Protein AF-A0A5D3BTT2-F1 (afdb_monomer_lite)

Organism: Cucumis melo var. makuwa (NCBI:txid1194695)

Radius of gyration: 34.38 Å; chains: 1; bounding box: 98×49×69 Å

Foldseek 3Di:
DDDDDDDDDDDDDPPDDDDDDDDDDDDDDDDPDPVVVVVVVVVVVVVVVVVVVVVVVVVVVVVVVVVVVVVVVVVVVVVVVVVVPDDPPDDDDDDDDDDDDDDPPPVPPDDQPDDCVLVVDDDDVPQDQDDAQADAPDDDVVVSVVVLCVRCVVRPDDDSVSVSSVVVSYDHNSRD

Sequence (176 aa):
MKSPKAGIVIKENPLYDNSDSASSKSKKETHPDVMSVKMADITIEAAMVEMKRKINFLMKAVEERDHEITALREKMRTRETAESSQTPIVKATDKGKNVYEGPPQTTFMYSKPYTKRIDNLRMPLGYQPPKFQQFNGKGNPKQHIAHFVETCENAGSRGDQLVRQFIRSLKGNAFK

pLDDT: mean 71.82, std 19.8, range [36.22, 97.88]

Secondary structure (DSSP, 8-state):
---------------------------------HHHHHHHHHHHHHHHHHHHHHHHHHHHHHHHHHHHHHHHHHHHHHHHHHHTT---------------------S-S---SS-HHHHTPPPPTT-----PPPB-S-S-HHHHHHHHHHHHHTTT--HHHHHHHHHHTB-GGGG-

Structure (mmCIF, N/CA/C/O backbone):
data_AF-A0A5D3BTT2-F1
#
_entry.id   AF-A0A5D3BTT2-F1
#
loop_
_atom_site.group_PDB
_atom_site.id
_atom_site.type_symbol
_atom_site.label_atom_id
_atom_site.label_alt_id
_atom_site.label_comp_id
_atom_site.label_asym_id
_atom_site.label_entity_id
_atom_site.label_seq_id
_atom_site.pdbx_PDB_ins_code
_atom_site.Cartn_x
_atom_site.Cartn_y
_atom_site.Cartn_z
_atom_site.occupancy
_atom_site.B_iso_or_equiv
_atom_site.auth_seq_id
_atom_site.auth_comp_id
_atom_site.auth_asym_id
_atom_site.auth_atom_id
_atom_site.pdbx_PDB_model_num
ATOM 1 N N . MET A 1 1 ? 42.469 -13.500 21.591 1.00 46.28 1 MET A N 1
ATOM 2 C CA . MET A 1 1 ? 42.317 -14.273 20.337 1.00 46.28 1 MET A CA 1
ATOM 3 C C . MET A 1 1 ? 41.498 -13.443 19.362 1.00 46.28 1 MET A C 1
ATOM 5 O O . MET A 1 1 ? 40.449 -12.951 19.752 1.00 46.28 1 MET A O 1
ATOM 9 N N . LYS A 1 2 ? 42.024 -13.182 18.161 1.00 44.12 2 LYS A N 1
ATOM 10 C CA . LYS A 1 2 ? 41.442 -12.269 17.164 1.00 44.12 2 LYS A CA 1
ATOM 11 C C . LYS A 1 2 ? 40.889 -13.127 16.024 1.00 44.12 2 LYS A C 1
ATOM 13 O O . LYS A 1 2 ? 41.641 -13.906 15.449 1.00 44.12 2 LYS A O 1
ATOM 18 N N . SER A 1 3 ? 39.591 -13.038 15.755 1.00 51.47 3 SER A N 1
ATOM 19 C CA . SER A 1 3 ? 38.919 -13.844 14.727 1.00 51.47 3 SER A CA 1
ATOM 20 C C . SER A 1 3 ? 39.428 -13.490 13.321 1.00 51.47 3 SER A C 1
ATOM 22 O O . SER A 1 3 ? 39.643 -12.302 13.054 1.00 51.47 3 SER A O 1
ATOM 24 N N . PRO A 1 4 ? 39.605 -14.458 12.402 1.00 51.25 4 PRO A N 1
ATOM 25 C CA . PRO A 1 4 ? 39.994 -14.148 11.035 1.00 51.25 4 PRO A CA 1
ATOM 26 C C . PRO A 1 4 ? 38.777 -13.624 10.260 1.00 51.25 4 PRO A C 1
ATOM 28 O O . PRO A 1 4 ? 37.703 -14.224 10.262 1.00 51.25 4 PRO A O 1
ATOM 31 N N . LYS A 1 5 ? 38.942 -12.471 9.607 1.00 56.47 5 LYS A N 1
ATOM 32 C CA . LYS A 1 5 ? 37.960 -11.909 8.672 1.00 56.47 5 LYS A CA 1
ATOM 33 C C . LYS A 1 5 ? 37.900 -12.809 7.437 1.00 56.47 5 LYS A C 1
ATOM 35 O O . LYS A 1 5 ? 38.870 -12.885 6.690 1.00 56.47 5 LYS A O 1
ATOM 40 N N . ALA A 1 6 ? 36.766 -13.472 7.232 1.00 56.56 6 ALA A N 1
ATOM 41 C CA . ALA A 1 6 ? 36.476 -14.204 6.007 1.00 56.56 6 ALA A CA 1
ATOM 42 C C . ALA A 1 6 ? 36.280 -13.201 4.858 1.00 56.56 6 ALA A C 1
ATOM 44 O O . ALA A 1 6 ? 35.265 -12.509 4.789 1.00 56.56 6 ALA A O 1
ATOM 45 N N . GLY A 1 7 ? 37.289 -13.080 3.995 1.00 54.38 7 GLY A N 1
ATOM 46 C CA . GLY A 1 7 ? 37.162 -12.402 2.709 1.00 54.38 7 GLY A CA 1
ATOM 47 C C . GLY A 1 7 ? 36.376 -13.285 1.744 1.00 54.38 7 GLY A C 1
ATOM 48 O O . GLY A 1 7 ? 36.631 -14.484 1.650 1.00 54.38 7 GLY A O 1
ATOM 49 N N . ILE A 1 8 ? 35.405 -12.702 1.048 1.00 56.81 8 ILE A N 1
ATOM 50 C CA . ILE A 1 8 ? 34.646 -13.390 0.003 1.00 56.81 8 ILE A CA 1
ATOM 51 C C . ILE A 1 8 ? 35.568 -13.534 -1.213 1.00 56.81 8 ILE A C 1
ATOM 53 O O . ILE A 1 8 ? 35.965 -12.536 -1.809 1.00 56.81 8 ILE A O 1
ATOM 57 N N . VAL A 1 9 ? 35.923 -14.772 -1.556 1.00 57.31 9 VAL A N 1
ATOM 58 C CA . VAL A 1 9 ? 36.687 -15.107 -2.764 1.00 57.31 9 VAL A CA 1
ATOM 59 C C . VAL A 1 9 ? 35.688 -15.433 -3.867 1.00 57.31 9 VAL A C 1
ATOM 61 O O . VAL A 1 9 ? 34.969 -16.429 -3.785 1.00 57.31 9 VAL A O 1
ATOM 64 N N . ILE A 1 10 ? 35.619 -14.582 -4.888 1.00 52.50 10 ILE A N 1
ATOM 65 C CA . ILE A 1 10 ? 34.824 -14.852 -6.085 1.00 52.50 10 ILE A CA 1
ATOM 66 C C . ILE A 1 10 ? 35.649 -15.793 -6.965 1.00 52.50 10 ILE A C 1
ATOM 68 O O . ILE A 1 10 ? 36.719 -15.433 -7.449 1.00 52.50 10 ILE A O 1
ATOM 72 N N . LYS A 1 11 ? 35.171 -17.031 -7.106 1.00 56.62 11 LYS A N 1
ATOM 73 C CA . LYS A 1 11 ? 35.751 -18.058 -7.972 1.00 56.62 11 LYS A CA 1
ATOM 74 C C . LYS A 1 11 ? 35.258 -17.820 -9.398 1.00 56.62 11 LYS A C 1
ATOM 76 O O . LYS A 1 11 ? 34.073 -18.006 -9.667 1.00 56.62 11 LYS A O 1
ATOM 81 N N . GLU A 1 12 ? 36.148 -17.408 -10.293 1.00 51.72 12 GLU A N 1
ATOM 82 C CA . GLU A 1 12 ? 35.845 -17.337 -11.723 1.00 51.72 12 GLU A CA 1
ATOM 83 C C . GLU A 1 12 ? 35.718 -18.756 -12.298 1.00 51.72 12 GLU A C 1
ATOM 85 O O . GLU A 1 12 ? 36.559 -19.628 -12.059 1.00 51.72 12 GLU A O 1
ATOM 90 N N . ASN A 1 13 ? 34.626 -19.007 -13.021 1.00 44.22 13 ASN A N 1
ATOM 91 C CA . ASN A 1 13 ? 34.451 -20.233 -13.793 1.00 44.22 13 ASN A CA 1
ATOM 92 C C . ASN A 1 13 ? 35.351 -20.164 -15.0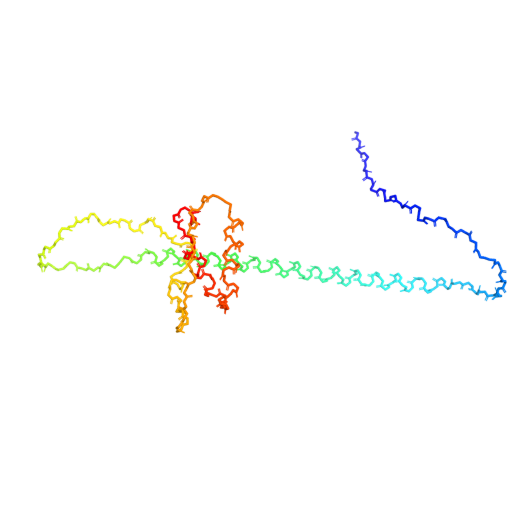36 1.00 44.22 13 ASN A C 1
ATOM 94 O O . ASN A 1 13 ? 35.280 -19.163 -15.750 1.00 44.22 13 ASN A O 1
ATOM 98 N N . PRO A 1 14 ? 36.131 -21.210 -15.365 1.00 56.00 14 PRO A N 1
ATOM 99 C CA . PRO A 1 14 ? 36.826 -21.256 -16.639 1.00 56.00 14 PRO A CA 1
ATOM 100 C C . PRO A 1 14 ? 35.790 -21.538 -17.730 1.00 56.00 14 PRO A C 1
ATOM 102 O O . PRO A 1 14 ? 35.260 -22.645 -17.854 1.00 56.00 14 PRO A O 1
ATOM 105 N N . LEU A 1 15 ? 35.441 -20.493 -18.473 1.00 52.09 15 LEU A N 1
ATOM 106 C CA . LEU A 1 15 ? 34.549 -20.569 -19.617 1.00 52.09 15 LEU A CA 1
ATOM 107 C C . LEU A 1 15 ? 35.328 -21.171 -20.796 1.00 52.09 15 LEU A C 1
ATOM 109 O O . LEU A 1 15 ? 36.146 -20.496 -21.402 1.00 52.09 15 LEU A O 1
ATOM 113 N N . TYR A 1 16 ? 35.074 -22.457 -21.037 1.00 46.75 16 TYR A N 1
ATOM 114 C CA . TYR A 1 16 ? 35.211 -23.202 -22.295 1.00 46.75 16 TYR A CA 1
ATOM 115 C C . TYR A 1 16 ? 36.437 -22.887 -23.181 1.00 46.75 16 TYR A C 1
ATOM 117 O O . TYR A 1 16 ? 36.445 -21.938 -23.963 1.00 46.75 16 TYR A O 1
ATOM 125 N N . ASP A 1 17 ? 37.439 -23.762 -23.098 1.00 47.44 17 ASP A N 1
ATOM 126 C CA . ASP A 1 17 ? 38.571 -23.839 -24.023 1.00 47.44 17 ASP A CA 1
ATOM 127 C C . ASP A 1 17 ? 38.095 -24.361 -25.386 1.00 47.44 17 ASP A C 1
ATOM 129 O O . ASP A 1 17 ? 37.538 -25.452 -25.479 1.00 47.44 17 ASP A O 1
ATOM 133 N N . ASN A 1 18 ? 38.298 -23.568 -26.433 1.00 40.28 18 ASN A N 1
ATOM 134 C CA . ASN A 1 18 ? 38.345 -24.050 -27.807 1.00 40.28 18 ASN A CA 1
ATOM 135 C C . ASN A 1 18 ? 39.379 -23.202 -28.551 1.00 40.28 18 ASN A C 1
ATOM 137 O O . ASN A 1 18 ? 39.079 -22.161 -29.138 1.00 40.28 18 ASN A O 1
ATOM 141 N N . SER A 1 19 ? 40.623 -23.655 -28.460 1.00 51.75 19 SER A N 1
ATOM 142 C CA . SER A 1 19 ? 41.749 -23.169 -29.244 1.00 51.75 19 SER A CA 1
ATOM 143 C C . SER A 1 19 ? 41.710 -23.772 -30.650 1.00 51.75 19 SER A C 1
ATOM 145 O O . SER A 1 19 ? 41.778 -24.987 -30.782 1.00 51.75 19 SER A O 1
ATOM 147 N N . ASP A 1 20 ? 41.612 -22.925 -31.679 1.00 50.59 20 ASP A N 1
ATOM 148 C CA . ASP A 1 20 ? 42.391 -23.051 -32.921 1.00 50.59 20 ASP A CA 1
ATOM 149 C C . ASP A 1 20 ? 42.117 -21.857 -33.851 1.00 50.59 20 ASP A C 1
ATOM 151 O O . ASP A 1 20 ? 41.073 -21.755 -34.492 1.00 50.59 20 ASP A O 1
ATOM 155 N N . SER A 1 21 ? 43.078 -20.937 -33.961 1.00 46.50 21 SER A N 1
ATOM 156 C CA . SER A 1 21 ? 43.202 -20.090 -35.150 1.00 46.50 21 SER A CA 1
ATOM 157 C C . SER A 1 21 ? 44.639 -19.617 -35.314 1.00 46.50 21 SER A C 1
ATOM 159 O O . SER A 1 21 ? 45.228 -18.984 -34.438 1.00 46.50 21 SER A O 1
ATOM 161 N N . ALA A 1 22 ? 45.189 -19.963 -36.471 1.00 43.94 22 ALA A N 1
ATOM 162 C CA . ALA A 1 22 ? 46.573 -19.805 -36.858 1.00 43.94 22 ALA A CA 1
ATOM 163 C C . ALA A 1 22 ? 47.068 -18.347 -36.872 1.00 43.94 22 ALA A C 1
ATOM 165 O O . ALA A 1 22 ? 46.364 -17.400 -37.216 1.00 43.94 22 ALA A O 1
ATOM 166 N N . SER A 1 23 ? 48.351 -18.235 -36.536 1.00 53.81 23 SER A N 1
ATOM 167 C CA . SER A 1 23 ? 49.212 -17.055 -36.567 1.00 53.81 23 SER A CA 1
ATOM 168 C C . SER A 1 23 ? 49.244 -16.343 -37.925 1.00 53.81 23 SER A C 1
ATOM 170 O O . SER A 1 23 ? 49.595 -16.942 -38.943 1.00 53.81 23 SER A O 1
ATOM 172 N N . SER A 1 24 ? 49.034 -15.024 -37.915 1.00 43.00 24 SER A N 1
ATOM 173 C CA . SER A 1 24 ? 49.608 -14.124 -38.919 1.00 43.00 24 SER A CA 1
ATOM 174 C C . SER A 1 24 ? 50.129 -12.848 -38.256 1.00 43.00 24 SER A C 1
ATOM 176 O O . SER A 1 24 ? 49.380 -12.091 -37.645 1.00 43.00 24 SER A O 1
ATOM 178 N N . LYS A 1 25 ? 51.441 -12.632 -38.385 1.00 54.88 25 LYS A N 1
ATOM 179 C CA . LYS A 1 25 ? 52.202 -11.469 -37.911 1.00 54.88 25 LYS A CA 1
ATOM 180 C C . LYS A 1 25 ? 51.598 -10.144 -38.405 1.00 54.88 25 LYS A C 1
ATOM 182 O O . LYS A 1 25 ? 51.611 -9.894 -39.609 1.00 54.88 25 LYS A O 1
ATOM 187 N N . SER A 1 26 ? 51.256 -9.234 -37.492 1.00 42.78 26 SER A N 1
ATOM 188 C CA . SER A 1 26 ? 51.190 -7.795 -37.778 1.00 42.78 26 SER A CA 1
ATOM 189 C C . SER A 1 26 ? 52.112 -7.010 -36.845 1.00 42.78 26 SER A C 1
ATOM 191 O O . SER A 1 26 ? 52.273 -7.298 -35.664 1.00 42.78 26 SER A O 1
ATOM 193 N N . LYS A 1 27 ? 52.813 -6.068 -37.468 1.00 49.19 27 LYS A N 1
ATOM 194 C CA . LYS A 1 27 ? 53.916 -5.261 -36.954 1.00 49.19 27 LYS A CA 1
ATOM 195 C C . LYS A 1 27 ? 53.446 -4.220 -35.936 1.00 49.19 27 LYS A C 1
ATOM 197 O O . LYS A 1 27 ? 52.392 -3.635 -36.130 1.00 49.19 27 LYS A O 1
ATOM 202 N N . LYS A 1 28 ? 54.365 -3.898 -35.012 1.00 53.78 28 LYS A N 1
ATOM 203 C CA . LYS A 1 28 ? 54.494 -2.638 -34.256 1.00 53.78 28 LYS A CA 1
ATOM 204 C C . LYS A 1 28 ? 53.201 -2.142 -33.606 1.00 53.78 28 LYS A C 1
ATOM 206 O O . LYS A 1 28 ? 52.483 -1.348 -34.201 1.00 53.78 28 LYS A O 1
ATOM 211 N N . GLU A 1 29 ? 53.018 -2.482 -32.338 1.00 42.81 29 GLU A N 1
ATOM 212 C CA . GLU A 1 29 ? 52.138 -1.714 -31.465 1.00 42.81 29 GLU A CA 1
ATOM 213 C C . GLU A 1 29 ? 52.988 -1.075 -30.369 1.00 42.81 29 GLU A C 1
ATOM 215 O O . GLU A 1 29 ? 53.646 -1.733 -29.562 1.00 42.81 29 GLU A O 1
ATOM 220 N N . THR A 1 30 ? 53.087 0.243 -30.482 1.00 55.84 30 THR A N 1
ATOM 221 C CA . THR A 1 30 ? 53.666 1.176 -29.523 1.00 55.84 30 THR A CA 1
ATOM 222 C C . THR A 1 30 ? 53.100 0.892 -28.132 1.00 55.84 30 THR A C 1
ATOM 224 O O . THR A 1 30 ? 51.926 0.551 -28.022 1.00 55.84 30 THR A O 1
ATOM 227 N N . HIS A 1 31 ? 53.923 1.038 -27.087 1.00 50.59 31 HIS A N 1
ATOM 228 C CA . HIS A 1 31 ? 53.514 0.930 -25.682 1.00 50.59 31 HIS A CA 1
ATOM 229 C C . HIS A 1 31 ? 52.087 1.472 -25.469 1.00 50.59 31 HIS A C 1
ATOM 231 O O . HIS A 1 31 ? 51.886 2.665 -25.718 1.00 50.59 31 HIS A O 1
ATOM 237 N N . PRO A 1 32 ? 51.108 0.648 -25.039 1.00 54.22 32 PRO A N 1
ATOM 238 C CA . PRO A 1 32 ? 49.795 1.163 -24.705 1.00 54.22 32 PRO A CA 1
ATOM 239 C C . PRO A 1 32 ? 49.996 2.148 -23.561 1.00 54.22 32 PRO A C 1
ATOM 241 O O . PRO A 1 32 ? 50.586 1.850 -22.522 1.00 54.22 32 PRO A O 1
ATOM 244 N N . ASP A 1 33 ? 49.608 3.371 -23.862 1.00 58.66 33 ASP A N 1
ATOM 245 C CA . ASP A 1 33 ? 49.891 4.578 -23.129 1.00 58.66 33 ASP A CA 1
ATOM 246 C C . ASP A 1 33 ? 49.490 4.460 -21.647 1.00 58.66 33 ASP A C 1
ATOM 248 O O . ASP A 1 33 ? 48.312 4.456 -21.287 1.00 58.66 33 ASP A O 1
ATOM 252 N N . VAL A 1 34 ? 50.493 4.393 -20.766 1.00 56.56 34 VAL A N 1
ATOM 253 C CA . VAL A 1 34 ? 50.320 4.456 -19.305 1.00 56.56 34 VAL A CA 1
ATOM 254 C C . VAL A 1 34 ? 49.560 5.733 -18.893 1.00 56.56 34 VAL A C 1
ATOM 256 O O . VAL A 1 34 ? 48.950 5.751 -17.823 1.00 56.56 34 VAL A O 1
ATOM 259 N N . MET A 1 35 ? 49.550 6.795 -19.717 1.00 59.59 35 MET A N 1
ATOM 260 C CA . MET A 1 35 ? 48.746 8.001 -19.468 1.00 59.59 35 MET A CA 1
ATOM 261 C C . MET A 1 35 ? 47.249 7.778 -19.741 1.00 59.59 35 MET A C 1
ATOM 263 O O . MET A 1 35 ? 46.427 8.286 -18.980 1.00 59.59 35 MET A O 1
ATOM 267 N N . SER A 1 36 ? 46.874 6.972 -20.736 1.00 51.88 36 SER A N 1
ATOM 268 C CA . SER A 1 36 ? 45.474 6.683 -21.085 1.00 51.88 36 SER A CA 1
ATOM 269 C C . SER A 1 36 ? 44.741 5.869 -20.010 1.00 51.88 36 SER A C 1
ATOM 271 O O . SER A 1 36 ? 43.574 6.137 -19.730 1.00 51.88 36 SER A O 1
ATOM 273 N N . VAL A 1 37 ? 45.428 4.937 -19.337 1.00 56.41 37 VAL A N 1
ATOM 274 C CA . VAL A 1 37 ? 44.854 4.165 -18.213 1.00 56.41 37 VAL A CA 1
ATOM 275 C C . VAL A 1 37 ? 44.568 5.071 -17.007 1.00 56.41 37 VAL A C 1
ATOM 277 O O . VAL A 1 37 ? 43.477 5.033 -16.446 1.00 56.41 37 VAL A O 1
ATOM 280 N N . LYS A 1 38 ? 45.497 5.974 -16.660 1.00 62.97 38 LYS A N 1
ATOM 281 C CA . LYS A 1 38 ? 45.334 6.891 -15.516 1.00 62.97 38 LYS A CA 1
ATOM 282 C C . LYS A 1 38 ? 44.192 7.895 -15.703 1.00 62.97 38 LYS A C 1
ATOM 284 O O . LYS A 1 38 ? 43.558 8.278 -14.726 1.00 62.97 38 LYS A O 1
ATOM 289 N N . MET A 1 39 ? 43.902 8.318 -16.937 1.00 63.47 39 MET A N 1
ATOM 290 C CA . MET A 1 39 ? 42.778 9.225 -17.224 1.00 63.47 39 MET A CA 1
ATOM 291 C C . MET A 1 39 ? 41.411 8.560 -17.001 1.00 63.47 39 MET A C 1
ATOM 293 O O . MET A 1 39 ? 40.470 9.220 -16.550 1.00 63.47 39 MET A O 1
ATOM 297 N N . ALA A 1 40 ? 41.299 7.257 -17.270 1.00 61.47 40 ALA A N 1
ATOM 298 C CA . ALA A 1 40 ? 40.094 6.490 -16.967 1.00 61.47 40 ALA A CA 1
ATOM 299 C C . ALA A 1 40 ? 39.874 6.371 -15.447 1.00 61.47 40 ALA A C 1
ATOM 301 O O . ALA A 1 40 ? 38.764 6.616 -14.972 1.00 61.47 40 ALA A O 1
ATOM 302 N N . ASP A 1 41 ? 40.938 6.117 -14.680 1.00 61.62 41 ASP A N 1
ATOM 303 C CA . ASP A 1 41 ? 40.877 6.036 -13.214 1.00 61.62 41 ASP A CA 1
ATOM 304 C C . ASP A 1 41 ? 40.494 7.382 -12.570 1.00 61.62 41 ASP A C 1
ATOM 306 O O . ASP A 1 41 ? 39.608 7.427 -11.716 1.00 61.62 41 ASP A O 1
ATOM 310 N N . ILE A 1 42 ? 41.061 8.502 -13.047 1.00 68.44 42 ILE A N 1
ATOM 311 C CA . ILE A 1 42 ? 40.696 9.864 -12.601 1.00 68.44 42 ILE A CA 1
ATOM 312 C C . ILE A 1 42 ? 39.205 10.152 -12.860 1.00 68.44 42 ILE A C 1
ATOM 314 O O . ILE A 1 42 ? 38.540 10.808 -12.054 1.00 68.44 42 ILE A O 1
ATOM 318 N N . THR A 1 43 ? 38.654 9.638 -13.964 1.00 76.00 43 THR A N 1
ATOM 319 C CA . THR A 1 43 ? 37.235 9.812 -14.314 1.00 76.00 43 THR A CA 1
ATOM 320 C C . THR A 1 43 ? 36.320 9.018 -13.374 1.00 76.00 43 THR A C 1
ATOM 322 O O . THR A 1 43 ? 35.285 9.529 -12.937 1.00 76.00 43 THR A O 1
ATOM 325 N N . ILE A 1 44 ? 36.715 7.795 -13.006 1.00 79.88 44 ILE A N 1
ATOM 326 C CA . ILE A 1 44 ? 35.988 6.958 -12.040 1.00 79.88 44 ILE A CA 1
ATOM 327 C C . ILE A 1 44 ? 36.036 7.586 -10.640 1.00 79.88 44 ILE A C 1
ATOM 329 O O . ILE A 1 44 ? 35.000 7.695 -9.979 1.00 79.88 44 ILE A O 1
ATOM 333 N N . GLU A 1 45 ? 37.203 8.064 -10.199 1.00 84.12 45 GLU A N 1
ATOM 334 C CA . GLU A 1 45 ? 37.352 8.740 -8.906 1.00 84.12 45 GLU A CA 1
ATOM 335 C C . GLU A 1 45 ? 36.503 10.017 -8.819 1.00 84.12 45 GLU A C 1
ATOM 337 O O . GLU A 1 45 ? 35.802 10.228 -7.823 1.00 84.12 45 GLU A O 1
ATOM 342 N N . ALA A 1 46 ? 36.485 10.841 -9.872 1.00 87.88 46 ALA A N 1
ATOM 343 C CA . ALA A 1 46 ? 35.652 12.042 -9.928 1.00 87.88 46 ALA A CA 1
ATOM 344 C C . ALA A 1 46 ? 34.153 11.709 -9.810 1.00 87.88 46 ALA A C 1
ATOM 346 O O . ALA A 1 46 ? 33.437 12.337 -9.021 1.00 87.88 46 ALA A O 1
ATOM 347 N N . ALA A 1 47 ? 33.688 10.673 -10.518 1.00 90.12 47 ALA A N 1
ATOM 348 C CA . ALA A 1 47 ? 32.309 10.202 -10.424 1.00 90.12 47 ALA A CA 1
ATOM 349 C C . ALA A 1 47 ? 31.964 9.700 -9.008 1.00 90.12 47 ALA A C 1
ATOM 351 O O . ALA A 1 47 ? 30.885 9.993 -8.485 1.00 90.12 47 ALA A O 1
ATOM 352 N N . MET A 1 48 ? 32.884 8.997 -8.336 1.00 92.00 48 MET A N 1
ATOM 353 C CA . MET A 1 48 ? 32.698 8.552 -6.949 1.00 92.00 48 MET A CA 1
ATOM 354 C C . MET A 1 48 ? 32.600 9.719 -5.963 1.00 92.00 48 MET A C 1
ATOM 356 O O . MET A 1 48 ? 31.755 9.697 -5.063 1.00 92.00 48 MET A O 1
ATOM 360 N N . VAL A 1 49 ? 33.429 10.752 -6.129 1.00 95.56 49 VAL A N 1
ATOM 361 C CA . VAL A 1 49 ? 33.376 11.963 -5.298 1.00 95.56 49 VAL A CA 1
ATOM 362 C C . VAL A 1 49 ? 32.053 12.704 -5.501 1.00 95.56 49 VAL A C 1
ATOM 364 O O . VAL A 1 49 ? 31.425 13.122 -4.523 1.00 95.56 49 VAL A O 1
ATOM 367 N N . GLU A 1 50 ? 31.580 12.817 -6.743 1.00 94.19 50 GLU A N 1
ATOM 368 C CA . GLU A 1 50 ? 30.287 13.429 -7.049 1.00 94.19 50 GLU A CA 1
ATOM 369 C C . GLU A 1 50 ? 29.122 12.637 -6.433 1.00 94.19 50 GLU A C 1
ATOM 371 O O . GLU A 1 50 ? 28.251 13.221 -5.780 1.00 94.19 50 GLU A O 1
ATOM 376 N N . MET A 1 51 ? 29.126 11.305 -6.556 1.00 96.81 51 MET A N 1
ATOM 377 C CA . MET A 1 51 ? 28.128 10.437 -5.920 1.00 96.81 51 MET A CA 1
ATOM 378 C C . MET A 1 51 ? 28.142 10.578 -4.397 1.00 96.81 51 MET A C 1
ATOM 380 O O . MET A 1 51 ? 27.087 10.734 -3.782 1.00 96.81 51 MET A O 1
ATOM 384 N N . LYS A 1 52 ? 29.326 10.605 -3.778 1.00 94.81 52 LYS A N 1
ATOM 385 C CA . LYS A 1 52 ? 29.474 10.800 -2.329 1.00 94.81 52 LYS A CA 1
ATOM 386 C C . LYS A 1 52 ? 28.903 12.146 -1.878 1.00 94.81 52 LYS A C 1
ATOM 388 O O . LYS A 1 52 ? 28.216 12.211 -0.858 1.00 94.81 52 LYS A O 1
ATOM 393 N N . ARG A 1 53 ? 29.123 13.212 -2.654 1.00 96.88 53 ARG A N 1
ATOM 394 C CA . ARG A 1 53 ? 28.530 14.534 -2.399 1.00 96.88 53 ARG A CA 1
ATOM 395 C C . ARG A 1 53 ? 27.004 14.505 -2.518 1.00 96.88 53 ARG A C 1
ATOM 397 O O . ARG A 1 53 ? 26.334 15.065 -1.651 1.00 96.88 53 ARG A O 1
ATOM 404 N N . LYS A 1 54 ? 26.455 13.843 -3.543 1.00 97.00 54 LYS A N 1
ATOM 405 C CA . LYS A 1 54 ? 25.000 13.686 -3.735 1.00 97.00 54 LYS A CA 1
ATOM 406 C C . LYS A 1 54 ? 24.352 12.910 -2.587 1.00 97.00 54 LYS A C 1
ATOM 408 O O . LYS A 1 54 ? 23.339 13.358 -2.061 1.00 97.00 54 LYS A O 1
ATOM 413 N N . ILE A 1 55 ? 24.965 11.812 -2.141 1.00 97.81 55 ILE A N 1
ATOM 414 C CA . ILE A 1 55 ? 24.491 11.033 -0.984 1.00 97.81 55 ILE A CA 1
ATOM 415 C C . ILE A 1 55 ? 24.463 11.900 0.277 1.00 97.81 55 ILE A C 1
ATOM 417 O O . ILE A 1 55 ? 23.458 11.924 0.977 1.00 97.81 55 ILE A O 1
ATOM 421 N N . ASN A 1 56 ? 25.525 12.664 0.545 1.00 97.31 56 ASN A N 1
ATOM 422 C CA . ASN A 1 56 ? 25.578 13.535 1.720 1.00 97.31 56 ASN A CA 1
ATOM 423 C C . ASN A 1 56 ? 24.528 14.661 1.674 1.00 97.31 56 ASN A C 1
ATOM 425 O O . ASN A 1 56 ? 23.979 15.039 2.704 1.00 97.31 56 ASN A O 1
ATOM 429 N N . PHE A 1 57 ? 24.232 15.194 0.485 1.00 97.88 57 PHE A N 1
ATOM 430 C CA . PHE A 1 57 ? 23.155 16.169 0.307 1.00 97.88 57 PHE A CA 1
ATOM 431 C C . PHE A 1 57 ? 21.781 15.555 0.605 1.00 97.88 57 PHE A C 1
ATOM 433 O O . PHE A 1 57 ? 21.003 16.130 1.361 1.00 97.88 57 PHE A O 1
ATOM 440 N N . LEU A 1 58 ? 21.511 14.362 0.064 1.00 97.19 58 LEU A N 1
ATOM 441 C CA . LEU A 1 58 ? 20.269 13.633 0.327 1.00 97.19 58 LEU A CA 1
ATOM 442 C C . LEU A 1 58 ? 20.123 13.261 1.805 1.00 97.19 58 LEU A C 1
ATOM 444 O O . LEU A 1 58 ? 19.031 13.381 2.345 1.00 97.19 58 LEU A O 1
ATOM 448 N N . MET A 1 59 ? 21.214 12.872 2.468 1.00 96.81 59 MET A N 1
ATOM 449 C CA . MET A 1 59 ? 21.220 12.561 3.899 1.00 96.81 59 MET A CA 1
ATOM 450 C C . MET A 1 59 ? 20.720 13.749 4.729 1.00 96.81 59 MET A C 1
ATOM 452 O O . MET A 1 59 ? 19.790 13.592 5.513 1.00 96.81 59 MET A O 1
ATOM 456 N N . LYS A 1 60 ? 21.246 14.954 4.470 1.00 97.19 60 LYS A N 1
ATOM 457 C CA . LYS A 1 60 ? 20.787 16.181 5.140 1.00 97.19 60 LYS A CA 1
ATOM 458 C C . LYS A 1 60 ? 19.319 16.500 4.854 1.00 97.19 60 LYS A C 1
ATOM 460 O O . LYS A 1 60 ? 18.590 16.882 5.761 1.00 97.19 60 LYS A O 1
ATOM 465 N N . ALA A 1 61 ? 18.883 16.328 3.606 1.00 96.69 61 ALA A N 1
ATOM 466 C CA . ALA A 1 61 ? 17.495 16.577 3.229 1.00 96.69 61 ALA A CA 1
ATOM 467 C C . ALA A 1 61 ? 16.521 15.610 3.927 1.00 96.69 61 ALA A C 1
ATOM 469 O O . ALA A 1 61 ? 15.416 16.004 4.286 1.00 96.69 61 ALA A O 1
ATOM 470 N N . VAL A 1 62 ? 16.918 14.352 4.134 1.00 96.94 62 VAL A N 1
ATOM 471 C CA . VAL A 1 62 ? 16.107 13.372 4.873 1.00 96.94 62 VAL A CA 1
ATOM 472 C C . VAL A 1 62 ? 16.008 13.751 6.352 1.00 96.94 62 VAL A C 1
ATOM 474 O O . VAL A 1 62 ? 14.902 13.778 6.884 1.00 96.94 62 VAL A O 1
ATOM 477 N N . GLU A 1 63 ? 17.123 14.118 6.989 1.00 96.69 63 GLU A N 1
ATOM 478 C CA . GLU A 1 63 ? 17.145 14.558 8.395 1.00 96.69 63 GLU A CA 1
ATOM 479 C C . GLU A 1 63 ? 16.237 15.778 8.636 1.00 96.69 63 GLU A C 1
ATOM 481 O O . GLU A 1 63 ? 15.438 15.793 9.573 1.00 96.69 63 GLU A O 1
ATOM 486 N N . GLU A 1 64 ? 16.294 16.784 7.756 1.00 96.94 64 GLU A N 1
ATOM 487 C CA . GLU A 1 64 ? 15.437 17.974 7.837 1.00 96.94 64 GLU A CA 1
ATOM 488 C C . GLU A 1 64 ? 13.945 17.617 7.734 1.00 96.94 64 GLU A C 1
ATOM 490 O O . GLU A 1 64 ? 13.119 18.084 8.525 1.00 96.94 64 GLU A O 1
ATOM 495 N N . ARG A 1 65 ? 13.589 16.726 6.804 1.00 96.69 65 ARG A N 1
ATOM 496 C CA . ARG A 1 65 ? 12.198 16.300 6.598 1.00 96.69 65 ARG A CA 1
ATOM 497 C C . ARG A 1 65 ? 11.664 15.470 7.764 1.00 96.69 65 ARG A C 1
ATOM 499 O O . ARG A 1 65 ? 10.487 15.608 8.102 1.00 96.69 65 ARG A O 1
ATOM 506 N N . ASP A 1 66 ? 12.503 14.674 8.421 1.00 97.12 66 ASP A N 1
ATOM 507 C CA . ASP A 1 66 ? 12.119 13.927 9.625 1.00 97.12 66 ASP A CA 1
ATOM 508 C C . ASP A 1 66 ? 11.770 14.860 10.799 1.00 97.12 66 ASP A C 1
ATOM 510 O O . ASP A 1 66 ? 10.796 14.620 11.531 1.00 97.12 66 ASP A O 1
ATOM 514 N N . HIS A 1 67 ? 12.492 15.975 10.949 1.00 97.38 67 HIS A N 1
ATOM 515 C CA . HIS A 1 67 ? 12.150 17.003 11.935 1.00 97.38 67 HIS A CA 1
ATOM 516 C C . HIS A 1 67 ? 10.795 17.659 11.638 1.00 97.38 67 HIS A C 1
ATOM 518 O O . HIS A 1 67 ? 9.969 17.801 12.545 1.00 97.38 67 HIS A O 1
ATOM 524 N N . GLU A 1 68 ? 10.515 17.997 10.377 1.00 96.44 68 GLU A N 1
ATOM 525 C CA . GLU A 1 68 ? 9.222 18.566 9.972 1.00 96.44 68 GLU A CA 1
ATOM 526 C C . GLU A 1 68 ? 8.053 17.601 10.208 1.00 96.44 68 GLU A C 1
ATOM 528 O O . GLU A 1 68 ? 6.997 18.009 10.700 1.00 96.44 68 GLU A O 1
ATOM 533 N N . ILE A 1 69 ? 8.235 16.311 9.901 1.00 96.69 69 ILE A N 1
ATOM 534 C CA . ILE A 1 69 ? 7.230 15.271 10.164 1.00 96.69 69 ILE A CA 1
ATOM 535 C C . ILE A 1 69 ? 6.941 15.180 11.666 1.00 96.69 69 ILE A C 1
ATOM 537 O O . ILE A 1 69 ? 5.775 15.103 12.066 1.00 96.69 69 ILE A O 1
ATOM 541 N N . THR A 1 70 ? 7.985 15.230 12.497 1.00 96.56 70 THR A N 1
ATOM 542 C CA . THR A 1 70 ? 7.858 15.202 13.961 1.00 96.56 70 THR A CA 1
ATOM 543 C C . THR A 1 70 ? 7.069 16.411 14.469 1.00 96.56 70 THR A C 1
ATOM 545 O O . THR A 1 70 ? 6.094 16.247 15.206 1.00 96.56 70 THR A O 1
ATOM 548 N N . ALA A 1 71 ? 7.414 17.617 14.012 1.00 95.94 71 ALA A N 1
ATOM 549 C CA . ALA A 1 71 ? 6.717 18.845 14.391 1.00 95.94 71 ALA A CA 1
ATOM 550 C C . ALA A 1 71 ? 5.241 18.836 13.957 1.00 95.94 71 ALA A C 1
ATOM 552 O O . ALA A 1 71 ? 4.347 19.201 14.727 1.00 95.94 71 ALA A O 1
ATOM 553 N N . LEU A 1 72 ? 4.962 18.380 12.732 1.00 96.12 72 LEU A N 1
ATOM 554 C CA . LEU A 1 72 ? 3.599 18.288 12.218 1.00 96.12 72 LEU A CA 1
ATOM 555 C C . LEU A 1 72 ? 2.766 17.278 13.015 1.00 96.12 72 LEU A C 1
ATOM 557 O O . LEU A 1 72 ? 1.607 17.555 13.325 1.00 96.12 72 LEU A O 1
ATOM 561 N N . ARG A 1 73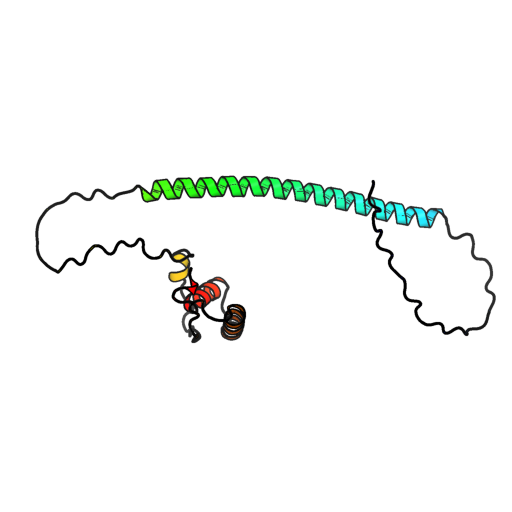 ? 3.349 16.133 13.389 1.00 93.94 73 ARG A N 1
ATOM 562 C CA . ARG A 1 73 ? 2.673 15.100 14.183 1.00 93.94 73 ARG A CA 1
ATOM 563 C C . ARG A 1 73 ? 2.278 15.610 15.572 1.00 93.94 73 ARG A C 1
ATOM 565 O O . ARG A 1 73 ? 1.132 15.409 15.974 1.00 93.94 73 ARG A O 1
ATOM 572 N N . GLU A 1 74 ? 3.157 16.330 16.266 1.00 93.81 74 GLU A N 1
ATOM 573 C CA . GLU A 1 74 ? 2.829 16.943 17.564 1.00 93.81 74 GLU A CA 1
ATOM 574 C C . GLU A 1 74 ? 1.744 18.024 17.438 1.00 93.81 74 GLU A C 1
ATOM 576 O O . GLU A 1 74 ? 0.790 18.070 18.221 1.00 93.81 74 GLU A O 1
ATOM 581 N N . LYS A 1 75 ? 1.799 18.844 16.380 1.00 92.50 75 LYS A N 1
ATOM 582 C CA . LYS A 1 75 ? 0.740 19.822 16.083 1.00 92.50 75 LYS A CA 1
ATOM 583 C C . LYS A 1 75 ? -0.616 19.156 15.826 1.00 92.50 75 LYS A C 1
ATOM 585 O O . LYS A 1 75 ? -1.651 19.695 16.208 1.00 92.50 75 LYS A O 1
ATOM 590 N N . MET A 1 76 ? -0.634 17.988 15.182 1.00 87.25 76 MET A N 1
ATOM 591 C CA . MET A 1 76 ? -1.869 17.226 14.976 1.00 87.25 76 MET A CA 1
ATOM 592 C C . MET A 1 76 ? -2.436 16.663 16.284 1.00 87.25 76 MET A C 1
ATOM 594 O O . MET A 1 76 ? -3.650 16.686 16.470 1.00 87.25 76 MET A O 1
ATOM 598 N N . ARG A 1 77 ? -1.574 16.221 17.202 1.00 84.62 77 ARG A N 1
ATOM 599 C CA . ARG A 1 77 ? -1.977 15.666 18.500 1.00 84.62 77 ARG A CA 1
ATOM 600 C C . ARG A 1 77 ? -2.574 16.719 19.441 1.00 84.62 77 ARG A C 1
ATOM 602 O O . ARG A 1 77 ? -3.547 16.454 20.147 1.00 84.62 77 ARG A O 1
ATOM 609 N N . THR A 1 78 ? -2.019 17.931 19.436 1.00 72.31 78 THR A N 1
ATOM 610 C CA . THR A 1 78 ? -2.497 19.036 20.286 1.00 72.31 78 THR A CA 1
ATOM 611 C C . THR A 1 78 ? -3.868 19.562 19.849 1.00 72.31 78 THR A C 1
ATOM 613 O O . THR A 1 78 ? -4.725 19.790 20.702 1.00 72.31 78 THR A O 1
ATOM 616 N N . ARG A 1 79 ? -4.135 19.667 18.537 1.00 72.50 79 ARG A N 1
ATOM 617 C CA . ARG A 1 79 ? -5.465 20.060 18.025 1.00 72.50 79 ARG A CA 1
ATOM 618 C C . ARG A 1 79 ? -6.551 19.003 18.257 1.00 72.50 79 ARG A C 1
ATOM 620 O O . ARG A 1 79 ? -7.671 19.374 18.579 1.00 72.50 79 ARG A O 1
ATOM 627 N N . GLU A 1 80 ? -6.229 17.709 18.173 1.00 61.84 80 GLU A N 1
ATOM 628 C CA . GLU A 1 80 ? -7.200 16.641 18.476 1.00 61.84 80 GLU A CA 1
ATOM 629 C C . GLU A 1 80 ? -7.640 16.672 19.949 1.00 61.84 80 GLU A C 1
ATOM 631 O O . GLU A 1 80 ? -8.803 16.429 20.263 1.00 61.84 80 GLU A O 1
ATOM 636 N N . THR A 1 81 ? -6.734 17.052 20.855 1.00 51.19 81 THR A N 1
ATOM 637 C CA . THR A 1 81 ? -7.031 17.176 22.292 1.00 51.19 81 THR A CA 1
ATOM 638 C C . THR A 1 81 ? -7.865 18.432 22.605 1.00 51.19 81 THR A C 1
ATOM 640 O O . THR A 1 81 ? -8.736 18.399 23.478 1.00 51.19 81 THR A O 1
ATOM 643 N N . ALA A 1 82 ? -7.652 19.528 21.866 1.00 53.38 82 ALA A N 1
ATOM 644 C CA . ALA A 1 82 ? -8.405 20.777 22.018 1.00 53.38 82 ALA A CA 1
ATOM 645 C C . ALA A 1 82 ? -9.810 20.730 21.381 1.00 53.38 82 ALA A C 1
ATOM 647 O O . ALA A 1 82 ? -10.749 21.296 21.929 1.00 53.38 82 ALA A O 1
ATOM 648 N N . GLU A 1 83 ? -9.993 20.026 20.259 1.00 53.19 83 GLU A N 1
ATOM 649 C CA . GLU A 1 83 ? -11.314 19.875 19.623 1.00 53.19 83 GLU A CA 1
ATOM 650 C C . GLU A 1 83 ? -12.219 18.874 20.367 1.00 53.19 83 GLU A C 1
ATOM 652 O O . GLU A 1 83 ? -13.438 19.035 20.386 1.00 53.19 83 GLU A O 1
ATOM 657 N N . SER A 1 84 ? -11.647 17.870 21.045 1.00 49.22 84 SER A N 1
ATOM 658 C CA . SER A 1 84 ? -12.416 16.892 21.833 1.00 49.22 84 SER A CA 1
ATOM 659 C C . SER A 1 84 ? -13.007 17.458 23.134 1.00 49.22 84 SER A C 1
ATOM 661 O O . SER A 1 84 ? -13.852 16.799 23.741 1.00 49.22 84 SER A O 1
ATOM 663 N N . SER A 1 85 ? -12.566 18.632 23.597 1.00 54.06 85 SER A N 1
ATOM 664 C CA . SER A 1 85 ? -13.001 19.228 24.872 1.00 54.06 85 SER A CA 1
ATOM 665 C C . SER A 1 85 ? -14.167 20.221 24.731 1.00 54.06 85 SER A C 1
ATOM 667 O O . SER A 1 85 ? -14.601 20.806 25.723 1.00 54.06 85 SER A O 1
ATOM 669 N N . GLN A 1 86 ? -14.749 20.370 23.535 1.00 49.41 86 GLN A N 1
ATOM 670 C CA . GLN A 1 86 ? -15.943 21.192 23.340 1.00 49.41 86 GLN A CA 1
ATOM 671 C C . GLN A 1 86 ? -17.227 20.410 23.651 1.00 49.41 86 GLN A C 1
ATOM 673 O O . GLN A 1 86 ? -17.920 19.912 22.766 1.00 49.41 86 GLN A O 1
ATOM 678 N N . THR A 1 87 ? -17.567 20.335 24.936 1.00 40.47 87 THR A N 1
ATOM 679 C CA . THR A 1 87 ? -18.901 19.958 25.417 1.00 40.47 87 THR A CA 1
ATOM 680 C C . THR A 1 87 ? -19.877 21.095 25.085 1.00 40.47 87 THR A C 1
ATOM 682 O O . THR A 1 87 ? -19.718 22.192 25.629 1.00 40.47 87 THR A O 1
ATOM 685 N N . PRO A 1 88 ? -20.896 20.917 24.223 1.00 44.53 88 PRO A N 1
ATOM 686 C CA . PRO A 1 88 ? -21.927 21.928 24.078 1.00 44.53 88 PRO A CA 1
ATOM 687 C C . PRO A 1 88 ? -22.821 21.851 25.318 1.00 44.53 88 PRO A C 1
ATOM 689 O O . PRO A 1 88 ? -23.675 20.977 25.448 1.00 44.53 88 PRO A O 1
ATOM 692 N N . ILE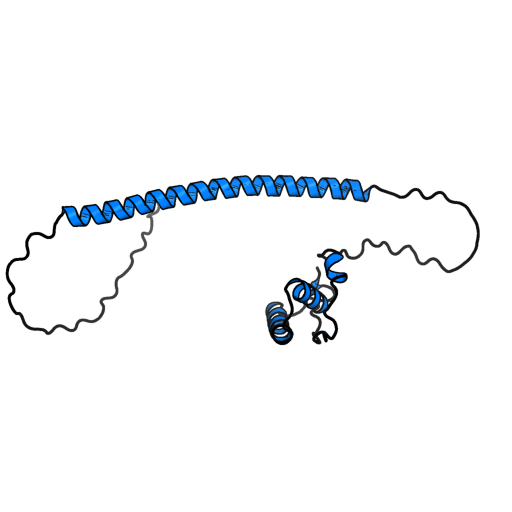 A 1 89 ? -22.602 22.775 26.253 1.00 43.81 89 ILE A N 1
ATOM 693 C CA . ILE A 1 89 ? -23.554 23.086 27.319 1.00 43.81 89 ILE A CA 1
ATOM 694 C C . ILE A 1 89 ? -24.789 23.688 26.635 1.00 43.81 89 ILE A C 1
ATOM 696 O O . ILE A 1 89 ? -24.891 24.900 26.448 1.00 43.81 89 ILE A O 1
ATOM 700 N N . VAL A 1 90 ? -25.718 22.832 26.210 1.00 40.78 90 VAL A N 1
ATOM 701 C CA . VAL A 1 90 ? -27.068 23.243 25.822 1.00 40.78 90 VAL A CA 1
ATOM 702 C C . VAL A 1 90 ? -27.942 23.121 27.060 1.00 40.78 90 VAL A C 1
ATOM 704 O O . VAL A 1 90 ? -28.142 22.045 27.618 1.00 40.78 90 VAL A O 1
ATOM 707 N N . LYS A 1 91 ? -28.386 24.288 27.518 1.00 47.97 91 LYS A N 1
ATOM 708 C CA . LYS A 1 91 ? -29.231 24.501 28.688 1.00 47.97 91 LYS A CA 1
ATOM 709 C C . LYS A 1 91 ? -30.539 23.721 28.544 1.00 47.97 91 LYS A C 1
ATOM 711 O O . LYS A 1 91 ? -31.172 23.753 27.492 1.00 47.97 91 LYS A O 1
ATOM 716 N N . ALA A 1 92 ? -30.943 23.067 29.627 1.00 42.84 92 ALA A N 1
ATOM 717 C CA . ALA A 1 92 ? -32.254 22.459 29.765 1.00 42.84 92 ALA A CA 1
ATOM 718 C C . ALA A 1 92 ? -33.348 23.537 29.775 1.00 42.84 92 ALA A C 1
ATOM 720 O O . ALA A 1 92 ? -33.309 24.445 30.605 1.00 42.84 92 ALA A O 1
ATOM 721 N N . THR A 1 93 ? -34.355 23.382 28.918 1.00 39.84 93 THR A N 1
ATOM 722 C CA . THR A 1 93 ? -35.721 23.819 29.220 1.00 39.84 93 THR A CA 1
ATOM 723 C C . THR A 1 93 ? -36.701 22.723 28.822 1.00 39.84 93 THR A C 1
ATOM 725 O O . THR A 1 93 ? -36.715 22.240 27.694 1.00 39.84 93 THR A O 1
ATOM 728 N N . ASP A 1 94 ? -37.458 22.345 29.841 1.00 46.00 94 ASP A N 1
ATOM 729 C CA . ASP A 1 94 ? -38.534 21.375 29.988 1.00 46.00 94 ASP A CA 1
ATOM 730 C C . ASP A 1 94 ? -39.633 21.414 28.899 1.00 46.00 94 ASP A C 1
ATOM 732 O O . ASP A 1 94 ? -40.067 22.489 28.482 1.00 46.00 94 ASP A O 1
ATOM 736 N N . LYS A 1 95 ? -40.114 20.208 28.547 1.00 50.38 95 LYS A N 1
ATOM 737 C CA . LYS A 1 95 ? -41.517 19.774 28.327 1.00 50.38 95 LYS A CA 1
ATOM 738 C C . LYS A 1 95 ? -41.746 18.996 27.030 1.00 50.38 95 LYS A C 1
ATOM 740 O O . LYS A 1 95 ? -41.861 19.575 25.957 1.00 50.38 95 LYS A O 1
ATOM 745 N N . GLY A 1 96 ? -42.019 17.693 27.181 1.00 37.03 96 GLY A N 1
ATOM 746 C CA . GLY A 1 96 ? -43.020 17.024 26.338 1.00 37.03 96 GLY A CA 1
ATOM 747 C C . GLY A 1 96 ? -42.650 15.687 25.690 1.00 37.03 96 GLY A C 1
ATOM 748 O O . GLY A 1 96 ? -42.448 15.641 24.490 1.00 37.03 96 GLY A O 1
ATOM 749 N N . LYS A 1 97 ? -42.743 14.616 26.491 1.00 42.12 97 LYS A N 1
ATOM 750 C CA . LYS A 1 97 ? -43.308 13.283 26.173 1.00 42.12 97 LYS A CA 1
ATOM 751 C C . LYS A 1 97 ? -42.611 12.360 25.134 1.00 42.12 97 LYS A C 1
ATOM 753 O O . LYS A 1 97 ? -42.475 12.666 23.961 1.00 42.12 97 LYS A O 1
ATOM 758 N N . ASN A 1 98 ? -42.294 11.170 25.675 1.00 43.47 98 ASN A N 1
ATOM 759 C CA . ASN A 1 98 ? -42.307 9.791 25.150 1.00 43.47 98 ASN A CA 1
ATOM 760 C C . ASN A 1 98 ? -41.604 9.430 23.823 1.00 43.47 98 ASN A C 1
ATOM 762 O O . ASN A 1 98 ? -42.151 9.660 22.760 1.00 43.47 98 ASN A O 1
ATOM 766 N N . VAL A 1 99 ? -40.510 8.651 23.907 1.00 37.03 99 VAL A N 1
ATOM 767 C CA . VAL A 1 99 ? -40.434 7.208 23.552 1.00 37.03 99 VAL A CA 1
ATOM 768 C C . VAL A 1 99 ? -39.115 6.625 24.110 1.00 37.03 99 VAL A C 1
ATOM 770 O O . VAL A 1 99 ? -38.077 7.271 24.075 1.00 37.03 99 VAL A O 1
ATOM 773 N N . TYR A 1 100 ? -39.221 5.416 24.666 1.00 40.75 100 TYR A N 1
ATOM 774 C CA . TYR A 1 100 ? -38.219 4.526 25.274 1.00 40.75 100 TYR A CA 1
ATOM 775 C C . TYR A 1 100 ? -36.729 4.810 24.971 1.00 40.75 100 TYR A C 1
ATOM 777 O O . TYR A 1 100 ? -36.230 4.608 23.865 1.00 40.75 100 TYR A O 1
ATOM 785 N N . GLU A 1 101 ? -36.026 5.209 26.026 1.00 36.22 101 GLU A N 1
ATOM 786 C CA . GLU A 1 101 ? -34.588 5.431 26.114 1.00 36.22 101 GLU A CA 1
ATOM 787 C C . GLU A 1 101 ? -33.883 4.074 26.289 1.00 36.22 101 GLU A C 1
ATOM 789 O O . GLU A 1 101 ? -33.837 3.499 27.375 1.00 36.22 101 GLU A O 1
ATOM 794 N N . GLY A 1 102 ? -33.357 3.518 25.195 1.00 50.66 102 GLY A N 1
ATOM 795 C CA . GLY A 1 102 ? -32.221 2.605 25.317 1.00 50.66 102 GLY A CA 1
ATOM 796 C C . GLY A 1 102 ? -31.016 3.401 25.835 1.00 50.66 102 GLY A C 1
ATOM 797 O O . GLY A 1 102 ? -30.927 4.588 25.509 1.00 50.66 102 GLY A O 1
ATOM 798 N N . PRO A 1 103 ? -30.089 2.799 26.609 1.00 48.25 103 PRO A N 1
ATOM 799 C CA . PRO A 1 103 ? -28.896 3.501 27.082 1.00 48.25 103 PRO A CA 1
ATOM 800 C C . PRO A 1 103 ? -28.240 4.224 25.903 1.00 48.25 103 PRO A C 1
ATOM 802 O O . PRO A 1 103 ? -28.226 3.633 24.814 1.00 48.25 103 PRO A O 1
ATOM 805 N N . PRO A 1 104 ? -27.691 5.446 26.064 1.00 47.66 104 PRO A N 1
ATOM 806 C CA . PRO A 1 104 ? -26.881 6.054 25.023 1.00 47.66 104 PRO A CA 1
ATOM 807 C C . PRO A 1 104 ? -25.788 5.044 24.706 1.00 47.66 104 PRO A C 1
ATOM 809 O O . PRO A 1 104 ? -24.886 4.829 25.515 1.00 47.66 104 PRO A O 1
ATOM 812 N N . GLN A 1 105 ? -25.932 4.336 23.583 1.00 51.97 105 GLN A N 1
ATOM 813 C CA . GLN A 1 105 ? -24.924 3.415 23.094 1.00 51.97 105 GLN A CA 1
ATOM 814 C C . GLN A 1 105 ? -23.684 4.278 22.993 1.00 51.97 105 GLN A C 1
ATOM 816 O O . GLN A 1 105 ? -23.625 5.196 22.178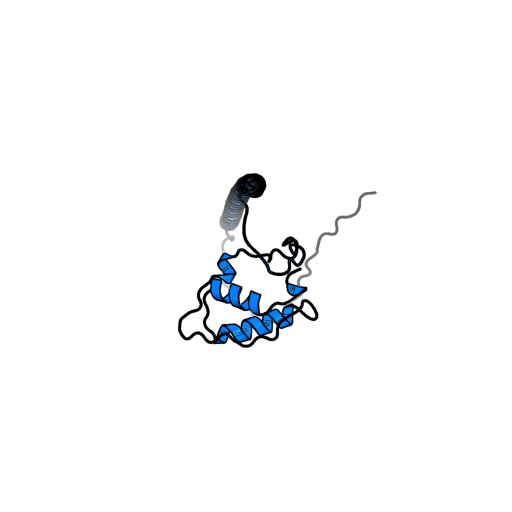 1.00 51.97 105 GLN A O 1
ATOM 821 N N . THR A 1 106 ? -22.749 4.063 23.907 1.00 44.12 106 THR A N 1
ATOM 822 C CA . THR A 1 106 ? -21.492 4.778 23.952 1.00 44.12 106 THR A CA 1
ATOM 823 C C . THR A 1 106 ? -20.872 4.620 22.572 1.00 44.12 106 THR A C 1
ATOM 825 O O . THR A 1 106 ? -20.382 3.540 22.237 1.00 44.12 106 THR A O 1
ATOM 828 N N . THR A 1 107 ? -20.898 5.665 21.741 1.00 51.97 107 THR A N 1
ATOM 829 C CA . THR A 1 107 ? -20.321 5.659 20.385 1.00 51.97 107 THR A CA 1
ATOM 830 C C . THR A 1 107 ? -18.785 5.640 20.426 1.00 51.97 107 THR A C 1
ATOM 832 O O . THR A 1 107 ? -18.112 6.146 19.537 1.00 51.97 107 THR A O 1
ATOM 835 N N . PHE A 1 108 ? -18.209 5.012 21.448 1.00 54.84 108 PHE A N 1
ATOM 836 C CA . PHE A 1 108 ? -16.806 4.642 21.561 1.00 54.84 108 PHE A CA 1
ATOM 837 C C . PHE A 1 108 ? -16.482 3.323 20.838 1.00 54.84 108 PHE A C 1
ATOM 839 O O . PHE A 1 108 ? -15.456 2.712 21.117 1.00 54.84 108 PHE A O 1
ATOM 846 N N . MET A 1 109 ? -17.336 2.830 19.934 1.00 55.59 109 MET A N 1
ATOM 847 C CA . MET A 1 109 ? -17.280 1.406 19.576 1.00 55.59 109 MET A CA 1
ATOM 848 C C . MET A 1 109 ? -16.634 1.024 18.244 1.00 55.59 109 MET A C 1
ATOM 850 O O . MET A 1 109 ? -16.342 -0.157 18.083 1.00 55.59 109 MET A O 1
ATOM 854 N N . TYR A 1 110 ? -16.324 1.952 17.329 1.00 52.69 110 TYR A N 1
ATOM 855 C CA . TYR A 1 110 ? -15.397 1.677 16.217 1.00 52.69 110 TYR A CA 1
ATOM 856 C C . TYR A 1 110 ? -15.097 2.943 15.399 1.00 52.69 110 TYR A C 1
ATOM 858 O O . TYR A 1 110 ? -15.889 3.342 14.543 1.00 52.69 110 TYR A O 1
ATOM 866 N N . SER A 1 111 ? -13.944 3.576 15.606 1.00 68.00 111 SER A N 1
ATOM 867 C CA . SER A 1 111 ? -13.453 4.555 14.632 1.00 68.00 111 SER A CA 1
ATOM 868 C C . SER A 1 111 ? -12.902 3.779 13.443 1.00 68.00 111 SER A C 1
ATOM 870 O O . SER A 1 111 ? -11.894 3.087 13.564 1.00 68.00 111 SER A O 1
ATOM 872 N N . LYS A 1 112 ? -13.583 3.852 12.293 1.00 75.06 112 LYS A N 1
ATOM 873 C CA . LYS A 1 112 ? -13.033 3.350 11.026 1.00 75.06 112 LYS A CA 1
ATOM 874 C C . LYS A 1 112 ? -11.611 3.916 10.859 1.00 75.06 112 LYS A C 1
ATOM 876 O O . LYS A 1 112 ? -11.431 5.109 11.108 1.00 75.06 112 LYS A O 1
ATOM 881 N N . PRO A 1 113 ? -10.620 3.129 10.400 1.00 78.81 113 PRO A N 1
ATOM 882 C CA . PRO A 1 113 ? -9.222 3.573 10.292 1.00 78.81 113 PRO A CA 1
ATOM 883 C C . PRO A 1 113 ? -8.991 4.628 9.188 1.00 78.81 113 PRO A C 1
ATOM 885 O O . PRO A 1 113 ? -7.862 4.892 8.790 1.00 78.81 113 PRO A O 1
ATOM 888 N N . TYR A 1 114 ? -10.059 5.223 8.655 1.00 80.56 114 TYR A N 1
ATOM 889 C CA . TYR A 1 114 ? -10.054 6.192 7.571 1.00 80.56 114 TYR A CA 1
ATOM 890 C C . TYR A 1 114 ? -11.067 7.308 7.842 1.00 80.56 114 TYR A C 1
ATOM 892 O O . TYR A 1 114 ? -12.049 7.147 8.567 1.00 80.56 114 TYR A O 1
ATOM 900 N N . THR A 1 115 ? -10.829 8.466 7.229 1.00 82.56 115 THR A N 1
ATOM 901 C CA . THR A 1 115 ? -11.667 9.657 7.420 1.00 82.56 115 THR A CA 1
ATOM 902 C C . THR A 1 115 ? -13.040 9.516 6.752 1.00 82.56 115 THR A C 1
ATOM 904 O O . THR A 1 115 ? -13.192 8.835 5.734 1.00 82.56 115 THR A O 1
ATOM 907 N N . LYS A 1 116 ? -14.036 10.266 7.247 1.00 82.81 116 LYS A N 1
ATOM 908 C CA . LYS A 1 116 ? -15.392 10.338 6.657 1.00 82.81 116 LYS A CA 1
ATOM 909 C C . LYS A 1 116 ? -15.403 10.773 5.182 1.00 82.81 116 LYS A C 1
ATOM 911 O O . LYS A 1 116 ? -16.372 10.512 4.476 1.00 82.81 116 LYS A O 1
ATOM 916 N N . ARG A 1 117 ? -14.325 11.403 4.689 1.00 84.75 117 ARG A N 1
ATOM 917 C CA . ARG A 1 117 ? -14.181 11.789 3.274 1.00 84.75 117 ARG A CA 1
ATOM 918 C C . ARG A 1 117 ? -14.314 10.587 2.338 1.00 84.75 117 ARG A C 1
ATOM 920 O O . ARG A 1 117 ? -14.915 10.737 1.283 1.00 84.75 117 ARG A O 1
ATOM 927 N N . ILE A 1 118 ? -13.815 9.414 2.737 1.00 83.44 118 ILE A N 1
ATOM 928 C CA . ILE A 1 118 ? -13.867 8.193 1.918 1.00 83.44 118 ILE A CA 1
ATOM 929 C C . ILE A 1 118 ? -15.301 7.666 1.785 1.00 83.44 118 ILE A C 1
ATOM 931 O O . ILE A 1 118 ? -15.730 7.303 0.690 1.00 83.44 118 ILE A O 1
ATOM 935 N N . ASP A 1 119 ? -16.075 7.677 2.873 1.00 80.88 119 ASP A N 1
ATOM 936 C CA . ASP A 1 119 ? -17.480 7.249 2.847 1.00 80.88 119 ASP A CA 1
ATOM 937 C C . ASP A 1 119 ? -18.317 8.147 1.912 1.00 80.88 119 ASP A C 1
ATOM 939 O O . ASP A 1 119 ? -19.147 7.646 1.143 1.00 80.88 119 ASP A O 1
ATOM 943 N N . ASN A 1 120 ? -18.014 9.451 1.915 1.00 83.25 120 ASN A N 1
ATOM 944 C CA . ASN A 1 120 ? -18.695 10.494 1.143 1.00 83.25 120 ASN A CA 1
ATOM 945 C C . ASN A 1 120 ? -18.228 10.625 -0.321 1.00 83.25 120 ASN A C 1
ATOM 947 O O . ASN A 1 120 ? -18.771 11.450 -1.057 1.00 83.25 120 ASN A O 1
ATOM 951 N N . LEU A 1 121 ? -17.234 9.848 -0.768 1.00 83.06 121 LEU A N 1
ATOM 952 C CA . LEU A 1 121 ? -16.785 9.869 -2.164 1.00 83.06 121 LEU A CA 1
ATOM 953 C C . LEU A 1 121 ? -17.935 9.472 -3.104 1.00 83.06 121 LEU A C 1
ATOM 955 O O . LEU A 1 121 ? -18.470 8.361 -3.035 1.00 83.06 121 LEU A O 1
ATOM 959 N N . ARG A 1 122 ? -18.302 10.388 -4.007 1.00 81.88 122 ARG A N 1
ATOM 960 C CA . ARG A 1 122 ? -19.350 10.174 -5.010 1.00 81.88 122 ARG A CA 1
ATOM 961 C C . ARG A 1 122 ? -18.834 9.258 -6.120 1.00 81.88 122 ARG A C 1
ATOM 963 O O . ARG A 1 122 ? -17.829 9.554 -6.765 1.00 81.88 122 ARG A O 1
ATOM 970 N N . MET A 1 123 ? -19.550 8.162 -6.362 1.00 80.88 123 MET A N 1
ATOM 971 C CA . MET A 1 123 ? -19.280 7.285 -7.503 1.00 80.88 123 MET A CA 1
ATOM 972 C C . MET A 1 123 ? -19.765 7.935 -8.812 1.00 80.88 123 MET A C 1
ATOM 974 O O . MET A 1 123 ? -20.727 8.711 -8.771 1.00 80.88 123 MET A O 1
ATOM 978 N N . PRO A 1 124 ? -19.134 7.640 -9.965 1.00 76.69 124 PRO A N 1
ATOM 979 C CA . PRO A 1 124 ? -19.582 8.143 -11.259 1.00 76.69 124 PRO A CA 1
ATOM 980 C C . PRO A 1 124 ? -21.035 7.751 -11.540 1.00 76.69 124 PRO A C 1
ATOM 982 O O . PRO A 1 124 ? -21.496 6.685 -11.126 1.00 76.69 124 PRO A O 1
ATOM 985 N N . LEU A 1 125 ? -21.758 8.610 -12.256 1.00 76.31 125 LEU A N 1
ATOM 986 C CA . LEU A 1 125 ? -23.118 8.301 -12.689 1.00 76.31 125 LEU A CA 1
ATOM 987 C C . LEU A 1 125 ? -23.077 7.097 -13.647 1.00 76.31 125 LEU A C 1
ATOM 989 O O . LEU A 1 125 ? -22.251 7.069 -14.553 1.00 76.31 125 LEU A O 1
ATOM 993 N N . GLY A 1 126 ? -23.927 6.093 -13.422 1.00 77.88 126 GLY A N 1
ATOM 994 C CA . GLY A 1 126 ? -23.923 4.847 -14.203 1.00 77.88 126 GLY A CA 1
ATOM 995 C C . GLY A 1 126 ? -22.883 3.808 -13.765 1.00 77.88 126 GLY A C 1
ATOM 996 O O . GLY A 1 126 ? -22.864 2.709 -14.311 1.00 77.88 126 GLY A O 1
ATOM 997 N N . TYR A 1 127 ? -22.052 4.101 -12.757 1.00 76.56 127 TYR A N 1
ATOM 998 C CA . TYR A 1 127 ? -21.111 3.120 -12.223 1.00 76.56 127 TYR A CA 1
ATOM 999 C C . TYR A 1 127 ? -21.845 1.992 -11.493 1.00 76.56 127 TYR A C 1
ATOM 1001 O O . TYR A 1 127 ? -22.516 2.217 -10.479 1.00 76.56 127 TYR A O 1
ATOM 1009 N N . GLN A 1 128 ? -21.656 0.764 -11.969 1.00 76.00 128 GLN A N 1
ATOM 1010 C CA . GLN A 1 128 ? -22.096 -0.435 -11.272 1.00 76.00 128 GLN A CA 1
ATOM 1011 C C . GLN A 1 128 ? -20.951 -0.963 -10.399 1.00 76.00 128 GLN A C 1
ATOM 1013 O O . GLN A 1 128 ? -19.919 -1.372 -10.928 1.00 76.00 128 GLN A O 1
ATOM 1018 N N . PRO A 1 129 ? -21.088 -0.948 -9.061 1.00 76.38 129 PRO A N 1
ATOM 1019 C CA . PRO A 1 129 ? -20.054 -1.488 -8.196 1.00 76.38 129 PRO A CA 1
ATOM 1020 C C . PRO A 1 129 ? -19.910 -2.999 -8.382 1.00 76.38 129 PRO A C 1
ATOM 1022 O O . PRO A 1 129 ? -20.927 -3.701 -8.336 1.00 76.38 129 PRO A O 1
ATOM 1025 N N . PRO A 1 130 ? -18.673 -3.509 -8.519 1.00 82.31 130 PRO A N 1
ATOM 1026 C CA . PRO A 1 130 ? -18.445 -4.939 -8.559 1.00 82.31 130 PRO A CA 1
ATOM 1027 C C . PRO A 1 130 ? -18.942 -5.618 -7.283 1.00 82.31 130 PRO A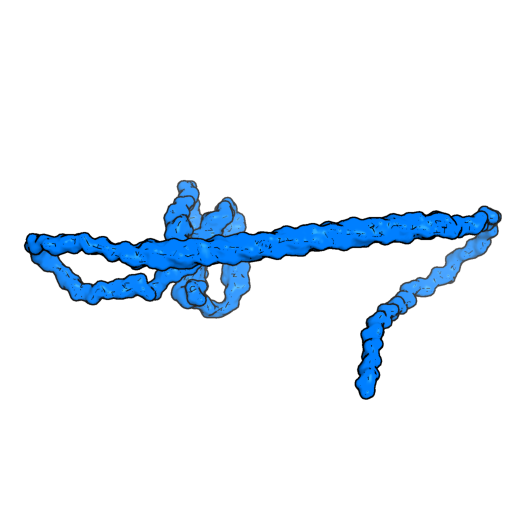 C 1
ATOM 1029 O O . PRO A 1 130 ? -18.946 -5.037 -6.191 1.00 82.31 130 PRO A O 1
ATOM 1032 N N . LYS A 1 131 ? -19.378 -6.869 -7.423 1.00 80.62 131 LYS A N 1
ATOM 1033 C CA . LYS A 1 131 ? -19.789 -7.693 -6.288 1.00 80.62 131 LYS A CA 1
ATOM 1034 C C . LYS A 1 131 ? -18.551 -8.355 -5.701 1.00 80.62 131 LYS A C 1
ATOM 1036 O O . LYS A 1 131 ? -17.986 -9.250 -6.314 1.00 80.62 131 LYS A O 1
ATOM 1041 N N . PHE A 1 132 ? -18.156 -7.923 -4.511 1.00 79.94 132 PHE A N 1
ATOM 1042 C CA . PHE A 1 132 ? -17.047 -8.525 -3.779 1.00 79.94 132 PHE A CA 1
ATOM 1043 C C . PHE A 1 132 ? -17.561 -9.519 -2.748 1.00 79.94 132 PHE A C 1
ATOM 1045 O O . PHE A 1 132 ? -18.516 -9.231 -2.019 1.00 79.94 132 PHE A O 1
ATOM 1052 N N . GLN A 1 133 ? -16.859 -10.639 -2.604 1.00 84.88 133 GLN A N 1
ATOM 1053 C CA . GLN A 1 133 ? -16.920 -11.394 -1.362 1.00 84.88 133 GLN A CA 1
ATOM 1054 C C . GLN A 1 133 ? -16.226 -10.576 -0.266 1.00 84.88 133 GLN A C 1
ATOM 1056 O O . GLN A 1 133 ? -15.069 -10.188 -0.408 1.00 84.88 133 GLN A O 1
ATOM 1061 N N . GLN A 1 134 ? -16.932 -10.289 0.830 1.00 91.44 134 GLN A N 1
ATOM 1062 C CA . GLN A 1 134 ? -16.358 -9.478 1.903 1.00 91.44 134 GLN A CA 1
ATOM 1063 C C . GLN A 1 134 ? -15.354 -10.273 2.745 1.00 91.44 134 GLN A C 1
ATOM 1065 O O . GLN A 1 134 ? -15.714 -11.278 3.367 1.00 91.44 134 GLN A O 1
ATOM 1070 N N . PHE A 1 135 ? -14.129 -9.767 2.840 1.00 94.81 135 PHE A N 1
ATOM 1071 C CA . PHE A 1 135 ? -13.066 -10.301 3.678 1.00 94.81 135 PHE A CA 1
ATOM 1072 C C . PHE A 1 135 ? -13.253 -9.866 5.126 1.00 94.81 135 PHE A C 1
ATOM 1074 O O . PHE A 1 135 ? -13.368 -8.682 5.430 1.00 94.81 135 PHE A O 1
ATOM 1081 N N . ASN A 1 136 ? -13.300 -10.837 6.037 1.00 93.25 136 ASN A N 1
ATOM 1082 C CA . ASN A 1 136 ? -13.518 -10.604 7.465 1.00 93.25 136 ASN A CA 1
ATOM 1083 C C . ASN A 1 136 ? -12.236 -10.647 8.309 1.00 93.25 136 ASN A C 1
ATOM 1085 O O . ASN A 1 136 ? -12.324 -10.728 9.534 1.00 93.25 136 ASN A O 1
ATOM 1089 N N . GLY A 1 137 ? -11.066 -10.656 7.665 1.00 92.56 137 GLY A N 1
ATOM 1090 C CA . GLY A 1 137 ? -9.776 -10.836 8.329 1.00 92.56 137 GLY A CA 1
ATOM 1091 C C . GLY A 1 137 ? -9.346 -12.300 8.460 1.00 92.56 137 GLY A C 1
ATOM 1092 O O . GLY A 1 137 ? -8.235 -12.557 8.908 1.00 92.56 137 GLY A O 1
ATOM 1093 N N . LYS A 1 138 ? -10.189 -13.271 8.077 1.00 94.50 138 LYS A N 1
ATOM 1094 C CA . LYS A 1 138 ? -9.844 -14.701 8.089 1.00 94.50 138 LYS A CA 1
ATOM 1095 C C . LYS A 1 138 ? -9.481 -15.188 6.687 1.00 94.50 138 LYS A C 1
ATOM 1097 O O . LYS A 1 138 ? -10.188 -14.889 5.729 1.00 94.50 138 LYS A O 1
ATOM 1102 N N . GLY A 1 139 ? -8.436 -16.007 6.588 1.00 91.56 139 GLY A N 1
ATOM 1103 C CA . GLY A 1 139 ? -7.928 -16.539 5.319 1.00 91.56 139 GLY A CA 1
ATOM 1104 C C . GLY A 1 139 ? -6.707 -15.769 4.818 1.00 91.56 139 GLY A C 1
ATOM 1105 O O . GLY A 1 139 ? -6.068 -15.061 5.590 1.00 91.56 139 GLY A O 1
ATOM 1106 N N . ASN A 1 140 ? -6.360 -15.930 3.540 1.00 94.44 140 ASN A N 1
ATOM 1107 C CA . ASN A 1 140 ? -5.162 -15.330 2.954 1.00 94.44 140 ASN A CA 1
ATOM 1108 C C . ASN A 1 140 ? -5.440 -13.900 2.438 1.00 94.44 140 ASN A C 1
ATOM 1110 O O . ASN A 1 140 ? -6.125 -13.747 1.422 1.00 94.44 140 ASN A O 1
ATOM 1114 N N . PRO A 1 141 ? -4.864 -12.847 3.053 1.00 93.81 141 PRO A N 1
ATOM 1115 C CA . PRO A 1 141 ? -5.073 -11.471 2.604 1.00 93.81 141 PRO A CA 1
ATOM 1116 C C . PRO A 1 141 ? -4.521 -11.205 1.198 1.00 93.81 141 PRO A C 1
ATOM 1118 O O . PRO A 1 141 ? -5.072 -10.384 0.472 1.00 93.81 141 PRO A O 1
ATOM 1121 N N . LYS A 1 142 ? -3.460 -11.912 0.777 1.00 95.50 142 LYS A N 1
ATOM 1122 C CA . LYS A 1 142 ? -2.872 -11.739 -0.562 1.00 95.50 142 LYS A CA 1
ATOM 1123 C C . LYS A 1 142 ? -3.830 -12.197 -1.658 1.00 95.50 142 LYS A C 1
ATOM 1125 O O . LYS A 1 142 ? -3.938 -11.528 -2.678 1.00 95.50 142 LYS A O 1
ATOM 1130 N N . GLN A 1 143 ? -4.549 -13.298 -1.430 1.00 94.44 143 GLN A N 1
ATOM 1131 C CA . GLN A 1 143 ? -5.575 -13.772 -2.364 1.00 94.44 143 GLN A CA 1
ATOM 1132 C C . GLN A 1 143 ? -6.744 -12.790 -2.451 1.00 94.44 143 GLN A C 1
ATOM 1134 O O . GLN A 1 143 ? -7.209 -12.502 -3.548 1.00 94.44 143 GLN A O 1
ATOM 1139 N N . HIS A 1 144 ? -7.171 -12.226 -1.314 1.00 93.88 144 HIS A N 1
ATOM 1140 C CA . HIS A 1 144 ? -8.199 -11.181 -1.303 1.00 93.88 144 HIS A CA 1
ATOM 1141 C C . HIS A 1 144 ? -7.776 -9.956 -2.120 1.00 93.88 144 HIS A C 1
ATOM 1143 O O . HIS A 1 144 ? -8.542 -9.478 -2.952 1.00 93.88 144 HIS A O 1
ATOM 1149 N N . ILE A 1 145 ? -6.543 -9.477 -1.925 1.00 92.75 145 ILE A N 1
ATOM 1150 C CA . ILE A 1 145 ? -6.006 -8.329 -2.669 1.00 92.75 145 ILE A CA 1
ATOM 1151 C C . ILE A 1 145 ? -5.918 -8.641 -4.165 1.00 92.75 145 ILE A C 1
ATOM 1153 O O . ILE A 1 145 ? -6.353 -7.823 -4.969 1.00 92.75 145 ILE A O 1
ATOM 1157 N N . ALA A 1 146 ? -5.406 -9.815 -4.546 1.00 92.88 146 ALA A N 1
ATOM 1158 C CA . ALA A 1 146 ? -5.314 -10.210 -5.950 1.00 92.88 146 ALA A CA 1
ATOM 1159 C C . ALA A 1 146 ? -6.697 -10.240 -6.620 1.00 92.88 146 ALA A C 1
ATOM 1161 O O . ALA A 1 146 ? -6.892 -9.611 -7.657 1.00 92.88 146 ALA A O 1
ATOM 1162 N N . HIS A 1 147 ? -7.679 -10.876 -5.975 1.00 91.19 147 HIS A N 1
ATOM 1163 C CA . HIS A 1 147 ? -9.050 -10.934 -6.480 1.00 91.19 147 HIS A CA 1
ATOM 1164 C C . HIS A 1 147 ? -9.703 -9.545 -6.564 1.00 91.19 147 HIS A C 1
ATOM 1166 O O . HIS A 1 147 ? -10.427 -9.240 -7.513 1.00 91.19 147 HIS A O 1
ATOM 1172 N N . PHE A 1 148 ? -9.429 -8.675 -5.587 1.00 91.62 148 PHE A N 1
ATOM 1173 C CA . PHE A 1 148 ? -9.893 -7.292 -5.601 1.00 91.62 148 PHE A CA 1
ATOM 1174 C C . PHE A 1 148 ? -9.337 -6.511 -6.800 1.00 91.62 148 PHE A C 1
ATOM 1176 O O . PHE A 1 148 ? -10.111 -5.839 -7.484 1.00 91.62 148 PHE A O 1
ATOM 1183 N N . VAL A 1 149 ? -8.027 -6.606 -7.056 1.00 89.00 149 VAL A N 1
ATOM 1184 C CA . VAL A 1 149 ? -7.359 -5.923 -8.176 1.00 89.00 149 VAL A CA 1
ATOM 1185 C C . VAL A 1 149 ? -7.924 -6.405 -9.510 1.00 89.00 149 VAL A C 1
ATOM 1187 O O . VAL A 1 149 ? -8.405 -5.580 -10.281 1.00 89.00 149 VAL A O 1
ATOM 1190 N N . GLU A 1 150 ? -7.989 -7.719 -9.728 1.00 88.62 150 GLU A N 1
ATOM 1191 C CA . GLU A 1 150 ? -8.545 -8.326 -10.948 1.00 88.62 150 GLU A CA 1
ATOM 1192 C C . GLU A 1 150 ? -9.995 -7.874 -11.213 1.00 88.62 150 GLU A C 1
ATOM 1194 O O . GLU A 1 150 ? -10.383 -7.531 -12.331 1.00 88.62 150 GLU A O 1
ATOM 1199 N N . THR A 1 151 ? -10.805 -7.790 -10.156 1.00 86.38 151 THR A N 1
ATOM 1200 C CA . THR A 1 151 ? -12.197 -7.333 -10.254 1.00 86.38 151 THR A CA 1
ATOM 1201 C C . THR A 1 151 ? -12.299 -5.835 -10.586 1.00 86.38 151 THR A C 1
ATOM 1203 O O . THR A 1 151 ? -13.249 -5.410 -11.247 1.00 86.38 151 THR A O 1
ATOM 1206 N N . CYS A 1 152 ? -11.344 -5.016 -10.131 1.00 82.25 152 CYS A N 1
ATOM 1207 C CA . CYS A 1 152 ? -11.362 -3.562 -10.320 1.00 82.25 152 CYS A CA 1
ATOM 1208 C C . CYS A 1 152 ? -10.699 -3.091 -11.618 1.00 82.25 152 CYS A C 1
ATOM 1210 O O . CYS A 1 152 ? -11.107 -2.050 -12.137 1.00 82.25 152 CYS A O 1
ATOM 1212 N N . GLU A 1 153 ? -9.716 -3.820 -12.153 1.00 73.38 153 GLU A N 1
ATOM 1213 C CA . GLU A 1 153 ? -9.074 -3.497 -13.438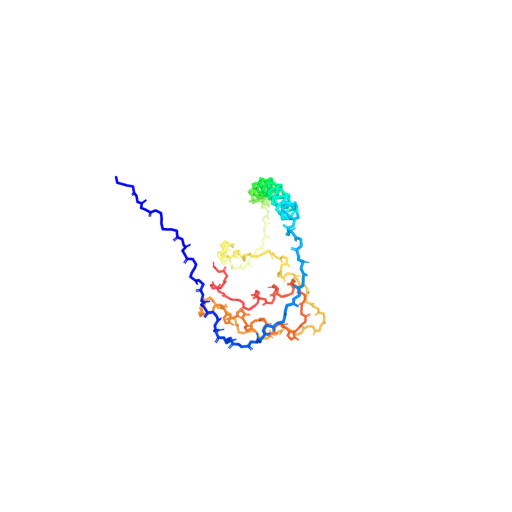 1.00 73.38 153 GLU A CA 1
ATOM 1214 C C . GLU A 1 153 ? -10.100 -3.446 -14.578 1.00 73.38 153 GLU A C 1
ATOM 1216 O O . GLU A 1 153 ? -10.079 -2.526 -15.394 1.00 73.38 153 GLU A O 1
ATOM 1221 N N . ASN A 1 154 ? -11.103 -4.324 -14.542 1.00 64.50 154 ASN A N 1
ATOM 1222 C CA . ASN A 1 154 ? -12.227 -4.308 -15.480 1.00 64.50 154 ASN A CA 1
ATOM 1223 C C . ASN A 1 154 ? -13.160 -3.086 -15.328 1.00 64.50 154 ASN A C 1
ATOM 1225 O O . ASN A 1 154 ? -13.944 -2.792 -16.228 1.00 64.50 154 ASN A O 1
ATOM 1229 N N . ALA A 1 155 ? -13.106 -2.370 -14.199 1.00 62.78 155 ALA A N 1
ATOM 1230 C CA . ALA A 1 155 ? -14.017 -1.271 -13.866 1.00 62.78 155 ALA A CA 1
ATOM 1231 C C . ALA A 1 155 ? -13.423 0.137 -14.094 1.00 62.78 155 ALA A C 1
ATOM 1233 O O . ALA A 1 155 ? -14.117 1.127 -13.849 1.00 62.78 155 ALA A O 1
ATOM 1234 N N . GLY A 1 156 ? -12.160 0.250 -14.534 1.00 58.91 156 GLY A N 1
ATOM 1235 C CA . GLY A 1 156 ? -11.543 1.512 -14.981 1.00 58.91 156 GLY A CA 1
ATOM 1236 C C . GLY A 1 156 ? -11.529 2.662 -13.956 1.00 58.91 156 GLY A C 1
ATOM 1237 O O . GLY A 1 156 ? -11.604 3.831 -14.335 1.00 58.91 156 GLY A O 1
ATOM 1238 N N . SER A 1 157 ? -11.493 2.372 -12.650 1.00 67.19 157 SER A N 1
ATOM 1239 C CA . SER A 1 157 ? -11.729 3.383 -11.603 1.00 67.19 157 SER A CA 1
ATOM 1240 C C . SER A 1 157 ? -10.484 4.184 -11.178 1.00 67.19 157 SER A C 1
ATOM 1242 O O . SER A 1 157 ? -9.392 3.634 -11.056 1.00 67.19 157 SER A O 1
ATOM 1244 N N . ARG A 1 158 ? -10.663 5.483 -10.869 1.00 69.50 158 ARG A N 1
ATOM 1245 C CA . ARG A 1 158 ? -9.610 6.394 -10.350 1.00 69.50 158 ARG A CA 1
ATOM 1246 C C . ARG A 1 158 ? -9.241 6.063 -8.889 1.00 69.50 158 ARG A C 1
ATOM 1248 O O . ARG A 1 158 ? -10.074 5.552 -8.147 1.00 69.50 158 ARG A O 1
ATOM 1255 N N . GLY A 1 159 ? -8.027 6.419 -8.451 1.00 75.69 159 GLY A N 1
ATOM 1256 C CA . GLY A 1 159 ? -7.436 6.028 -7.152 1.00 75.69 159 GLY A CA 1
ATOM 1257 C C . GLY A 1 159 ? -8.351 6.121 -5.918 1.00 75.69 159 GLY A C 1
ATOM 1258 O O . GLY A 1 159 ? -8.534 5.129 -5.219 1.00 75.69 159 GLY A O 1
ATOM 1259 N N . ASP A 1 160 ? -9.005 7.258 -5.676 1.00 77.25 160 ASP A N 1
ATOM 1260 C CA . ASP A 1 160 ? -9.900 7.421 -4.514 1.00 77.25 160 ASP A CA 1
ATOM 1261 C C . ASP A 1 160 ? -11.120 6.479 -4.553 1.00 77.25 160 ASP A C 1
ATOM 1263 O O . ASP A 1 160 ? -11.602 6.001 -3.523 1.00 77.25 160 ASP A O 1
ATOM 1267 N N . GLN A 1 161 ? -11.613 6.161 -5.753 1.00 80.44 161 GLN A N 1
ATOM 1268 C CA . GLN A 1 161 ? -12.720 5.221 -5.931 1.00 80.44 161 GLN A CA 1
ATOM 1269 C C . GLN A 1 161 ? -12.278 3.788 -5.628 1.00 80.44 161 GLN A C 1
ATOM 1271 O O . GLN A 1 161 ? -13.046 3.053 -5.007 1.00 80.44 161 GLN A O 1
ATOM 1276 N N . LEU A 1 162 ? -11.043 3.412 -5.984 1.00 86.31 162 LEU A N 1
ATOM 1277 C CA . LEU A 1 162 ? -10.461 2.117 -5.614 1.00 86.31 162 LEU A CA 1
ATOM 1278 C C . LEU A 1 162 ? -10.372 1.968 -4.098 1.00 86.31 162 LEU A C 1
ATOM 1280 O O . LEU A 1 162 ? -10.788 0.942 -3.568 1.00 86.31 162 LEU A O 1
ATOM 1284 N N . VAL A 1 163 ? -9.928 3.009 -3.387 1.00 87.00 163 VAL A N 1
ATOM 1285 C CA . VAL A 1 163 ? -9.891 2.999 -1.915 1.00 87.00 163 VAL A CA 1
ATOM 1286 C C . VAL A 1 163 ? -11.289 2.748 -1.355 1.00 87.00 163 VAL A C 1
ATOM 1288 O O . VAL A 1 163 ? -11.479 1.869 -0.516 1.00 87.00 163 VAL A O 1
ATOM 1291 N N . ARG A 1 164 ? -12.304 3.449 -1.868 1.00 86.44 164 ARG A N 1
ATOM 1292 C CA . ARG A 1 164 ? -13.687 3.253 -1.423 1.00 86.44 164 ARG A CA 1
ATOM 1293 C C . ARG A 1 164 ? -14.207 1.836 -1.695 1.00 86.44 164 ARG A C 1
ATOM 1295 O O . ARG A 1 164 ? -14.899 1.276 -0.845 1.00 86.44 164 ARG A O 1
ATOM 1302 N N . GLN A 1 165 ? -13.901 1.246 -2.852 1.00 87.12 165 GLN A N 1
ATOM 1303 C CA . GLN A 1 165 ? -14.305 -0.136 -3.149 1.00 87.12 165 GLN A CA 1
ATOM 1304 C C . GLN A 1 165 ? -13.556 -1.148 -2.288 1.00 87.12 165 GLN A C 1
ATOM 1306 O O . GLN A 1 165 ? -14.170 -2.093 -1.795 1.00 87.12 165 GLN A O 1
ATOM 1311 N N . PHE A 1 166 ? -12.267 -0.919 -2.038 1.00 90.75 166 PHE A N 1
ATOM 1312 C CA . PHE A 1 166 ? -11.475 -1.772 -1.165 1.00 90.75 166 PHE A CA 1
ATOM 1313 C C . PHE A 1 166 ? -12.095 -1.829 0.228 1.00 90.75 166 PHE A C 1
ATOM 1315 O O . PHE A 1 166 ? -12.367 -2.913 0.730 1.00 90.75 166 PHE A O 1
ATOM 1322 N N . ILE A 1 167 ? -12.463 -0.681 0.799 1.00 90.12 167 ILE A N 1
ATOM 1323 C CA . ILE A 1 167 ? -13.171 -0.621 2.082 1.00 90.12 167 ILE A CA 1
ATOM 1324 C C . ILE A 1 167 ? -14.486 -1.419 2.063 1.00 90.12 167 ILE A C 1
ATOM 1326 O O . ILE A 1 167 ? -14.790 -2.114 3.030 1.00 90.12 167 ILE A O 1
ATOM 1330 N N . ARG A 1 168 ? -15.263 -1.372 0.973 1.00 88.62 168 ARG A N 1
ATOM 1331 C CA . ARG A 1 168 ? -16.513 -2.151 0.846 1.00 88.62 168 ARG A CA 1
ATOM 1332 C C . ARG A 1 168 ? -16.283 -3.658 0.757 1.00 88.62 168 ARG A C 1
ATOM 1334 O O . ARG A 1 168 ? -17.181 -4.425 1.110 1.00 88.62 168 ARG A O 1
ATOM 1341 N N . SER A 1 169 ? -15.099 -4.066 0.304 1.00 91.56 169 SER A N 1
ATOM 1342 C CA . SER A 1 169 ? -14.664 -5.462 0.273 1.00 91.56 169 SER A CA 1
ATOM 1343 C C . SER A 1 169 ? -14.266 -5.999 1.656 1.00 91.56 169 SER A C 1
ATOM 1345 O O . SER A 1 169 ? -14.047 -7.197 1.788 1.00 91.56 169 SER A O 1
ATOM 1347 N N . LEU A 1 170 ? -14.189 -5.155 2.692 1.00 92.19 170 LEU A N 1
ATOM 1348 C CA . LEU A 1 170 ? -13.800 -5.542 4.050 1.00 92.19 170 LEU A CA 1
ATOM 1349 C C . LEU A 1 170 ? -15.005 -5.562 5.004 1.00 92.19 170 LEU A C 1
ATOM 1351 O O . LEU A 1 170 ? -15.967 -4.808 4.845 1.00 92.19 170 LEU A O 1
ATOM 1355 N N . LYS A 1 171 ? -14.947 -6.412 6.034 1.00 91.44 171 LYS A N 1
ATOM 1356 C CA . LYS A 1 171 ? -15.925 -6.457 7.133 1.00 91.44 171 LYS A CA 1
ATOM 1357 C C . LYS A 1 171 ? -15.298 -6.886 8.459 1.00 91.44 171 LYS A C 1
ATOM 1359 O O . LYS A 1 171 ? -14.280 -7.570 8.487 1.00 91.44 171 LYS A O 1
ATOM 1364 N N . GLY A 1 172 ? -15.960 -6.565 9.570 1.00 89.56 172 GLY A N 1
ATOM 1365 C CA . GLY A 1 172 ? -15.608 -7.080 10.899 1.00 89.56 172 GLY A CA 1
ATOM 1366 C C . GLY A 1 172 ? -14.134 -6.870 11.257 1.00 89.56 172 GLY A C 1
ATOM 1367 O O . GLY A 1 172 ? -13.617 -5.763 11.138 1.00 89.56 172 GLY A O 1
ATOM 1368 N N . ASN A 1 173 ? -13.454 -7.947 11.656 1.00 89.31 173 ASN A N 1
ATOM 1369 C CA . ASN A 1 173 ? -12.056 -7.898 12.091 1.00 89.31 173 ASN A CA 1
ATOM 1370 C C . ASN A 1 173 ? -11.064 -7.517 10.983 1.00 89.31 173 ASN A C 1
ATOM 1372 O O . ASN A 1 173 ? -9.916 -7.257 11.304 1.00 89.31 173 ASN A O 1
ATOM 1376 N N . ALA A 1 174 ? -11.471 -7.432 9.713 1.00 88.44 174 ALA A N 1
ATOM 1377 C CA . ALA A 1 174 ? -10.595 -6.919 8.659 1.00 88.44 174 ALA A CA 1
ATOM 1378 C C . ALA A 1 174 ? -10.209 -5.441 8.847 1.00 88.44 174 ALA A C 1
ATOM 1380 O O . ALA A 1 174 ? -9.292 -4.966 8.187 1.00 88.44 174 ALA A O 1
ATOM 1381 N N . PHE A 1 175 ? -10.926 -4.707 9.704 1.00 86.00 175 PHE A N 1
ATOM 1382 C CA . PHE A 1 175 ? -10.618 -3.317 10.036 1.00 86.00 175 PHE A CA 1
ATOM 1383 C C . PHE A 1 175 ? -9.822 -3.155 11.342 1.00 86.00 175 PHE A C 1
ATOM 1385 O O . PHE A 1 175 ? -9.657 -2.012 11.772 1.00 86.00 175 PHE A O 1
ATOM 1392 N N . LYS A 1 176 ? -9.474 -4.247 12.037 1.00 81.12 176 LYS A N 1
ATOM 1393 C CA . LYS A 1 176 ? -8.699 -4.231 13.290 1.00 81.12 176 LYS A CA 1
ATOM 1394 C C . LYS A 1 176 ? -7.241 -4.509 12.972 1.00 81.12 176 LYS A C 1
ATOM 1396 O O . LYS A 1 176 ? -6.395 -3.838 13.593 1.00 81.12 176 LYS A O 1
#